Protein AF-A0A2E0PW57-F1 (afdb_monomer_lite)

Radius of gyration: 11.44 Å; chains: 1; bounding box: 30×27×24 Å

Secondary structure (DSSP, 8-state):
-------HHHHHHHHHHHHHTT-HHHHHHHHHHHHT--HHHHHHHHHHHHHHHHTTT-S--

Foldseek 3Di:
DPPDPDDLLLLLLVLVLVVVVPDPVSVVSNVVSVVPDDPVSPVSSVVLNVVCVVVVNPPRD

Structure (mmCIF, N/CA/C/O backbone):
data_AF-A0A2E0PW57-F1
#
_entry.id   AF-A0A2E0PW57-F1
#
loop_
_atom_site.group_PDB
_atom_site.id
_atom_site.type_symbol
_atom_site.label_atom_id
_atom_site.label_alt_id
_atom_site.label_comp_id
_atom_site.label_asym_id
_atom_site.label_entity_id
_atom_site.label_seq_id
_atom_site.pdbx_PDB_ins_code
_atom_site.Cartn_x
_atom_site.Cartn_y
_atom_site.Cartn_z
_atom_site.occupancy
_atom_site.B_iso_or_equiv
_atom_site.auth_seq_id
_atom_site.auth_comp_id
_atom_site.auth_asym_id
_atom_site.auth_atom_id
_atom_site.pdbx_PDB_model_num
ATOM 1 N N . MET A 1 1 ? 17.005 -17.609 2.647 1.00 48.16 1 MET A N 1
ATOM 2 C CA . MET A 1 1 ? 16.734 -16.161 2.621 1.00 48.16 1 MET A CA 1
ATOM 3 C C . MET A 1 1 ? 16.113 -15.897 1.262 1.00 48.16 1 MET A C 1
ATOM 5 O O . MET A 1 1 ? 16.829 -15.898 0.276 1.00 48.16 1 MET A O 1
ATOM 9 N N . THR A 1 2 ? 14.787 -15.918 1.160 1.00 56.47 2 THR A N 1
ATOM 10 C CA . THR A 1 2 ? 14.113 -15.587 -0.101 1.00 56.47 2 THR A CA 1
ATOM 11 C C . THR A 1 2 ? 14.053 -14.073 -0.164 1.00 56.47 2 THR A C 1
ATOM 13 O O . THR A 1 2 ? 13.325 -13.474 0.626 1.00 56.47 2 THR A O 1
ATOM 16 N N . ASP A 1 3 ? 14.860 -13.463 -1.028 1.00 69.38 3 ASP A N 1
ATOM 17 C CA . ASP A 1 3 ? 14.725 -12.042 -1.334 1.00 69.38 3 ASP A CA 1
ATOM 18 C C . ASP A 1 3 ? 13.292 -11.788 -1.805 1.00 69.38 3 ASP A C 1
ATOM 20 O O . ASP A 1 3 ? 12.839 -12.346 -2.808 1.00 69.38 3 ASP A O 1
ATOM 24 N N . ILE A 1 4 ? 12.553 -10.985 -1.043 1.00 71.81 4 ILE A N 1
ATOM 25 C CA . ILE A 1 4 ? 11.253 -10.493 -1.480 1.00 71.81 4 ILE A CA 1
ATOM 26 C C . ILE A 1 4 ? 11.555 -9.366 -2.458 1.00 71.81 4 ILE A C 1
ATOM 28 O O . ILE A 1 4 ? 12.023 -8.299 -2.063 1.00 71.81 4 ILE A O 1
ATOM 32 N N . LEU A 1 5 ? 11.309 -9.620 -3.742 1.00 83.81 5 LEU A N 1
ATOM 33 C CA . LEU A 1 5 ? 11.415 -8.591 -4.767 1.00 83.81 5 LEU A CA 1
ATOM 34 C C . LEU A 1 5 ? 10.460 -7.442 -4.434 1.00 83.81 5 LEU A C 1
ATOM 36 O O . LEU A 1 5 ? 9.306 -7.666 -4.057 1.00 83.81 5 LEU A O 1
ATOM 40 N N . GLN A 1 6 ? 10.944 -6.211 -4.596 1.00 85.69 6 GLN A N 1
ATOM 41 C CA . GLN A 1 6 ? 10.128 -5.016 -4.428 1.00 85.69 6 GLN A CA 1
ATOM 42 C C . GLN A 1 6 ? 8.871 -5.109 -5.303 1.00 85.69 6 GLN A C 1
ATOM 44 O O . GLN A 1 6 ? 8.943 -5.372 -6.505 1.00 85.69 6 GLN A O 1
ATOM 49 N N . ASN A 1 7 ? 7.709 -4.884 -4.688 1.00 91.88 7 ASN A N 1
ATOM 50 C CA . ASN A 1 7 ? 6.424 -4.908 -5.369 1.00 91.88 7 ASN A CA 1
ATOM 51 C C . ASN A 1 7 ? 5.598 -3.676 -4.990 1.00 91.88 7 ASN A C 1
ATOM 53 O O . ASN A 1 7 ? 4.903 -3.654 -3.971 1.00 91.88 7 ASN A O 1
ATOM 57 N N . ASP A 1 8 ? 5.644 -2.661 -5.851 1.00 94.19 8 ASP A N 1
ATOM 58 C CA . ASP A 1 8 ? 4.980 -1.377 -5.597 1.00 94.19 8 ASP A CA 1
ATOM 59 C C . ASP A 1 8 ? 3.451 -1.499 -5.567 1.00 94.19 8 ASP A C 1
ATOM 61 O O . ASP A 1 8 ? 2.783 -0.686 -4.939 1.00 94.19 8 ASP A O 1
ATOM 65 N N . VAL A 1 9 ? 2.876 -2.548 -6.178 1.00 96.25 9 VAL A N 1
ATOM 66 C CA . VAL A 1 9 ? 1.428 -2.808 -6.109 1.00 96.25 9 VAL A CA 1
ATOM 67 C C . VAL A 1 9 ? 1.021 -3.157 -4.677 1.00 96.25 9 VAL A C 1
ATOM 69 O O . VAL A 1 9 ? 0.052 -2.603 -4.159 1.00 96.25 9 VAL A O 1
ATOM 72 N N . ILE A 1 10 ? 1.780 -4.036 -4.019 1.00 95.75 10 ILE A N 1
ATOM 73 C CA . ILE A 1 10 ? 1.522 -4.443 -2.631 1.00 95.75 10 ILE A CA 1
ATOM 74 C C . ILE A 1 10 ? 1.863 -3.315 -1.656 1.00 95.75 10 ILE A C 1
ATOM 76 O O . ILE A 1 10 ? 1.112 -3.075 -0.710 1.00 95.75 10 ILE A O 1
ATOM 80 N N . ALA A 1 11 ? 2.945 -2.574 -1.909 1.00 96.00 11 ALA A N 1
ATOM 81 C CA . ALA A 1 11 ? 3.303 -1.416 -1.095 1.00 96.00 11 ALA A CA 1
ATOM 82 C C . ALA A 1 11 ? 2.206 -0.341 -1.138 1.00 96.00 11 ALA A C 1
ATOM 84 O O . ALA A 1 11 ? 1.679 0.056 -0.096 1.00 96.00 11 ALA A O 1
ATOM 85 N N . HIS A 1 12 ? 1.791 0.073 -2.340 1.00 97.75 12 HIS A N 1
ATOM 86 C CA . HIS A 1 12 ? 0.724 1.053 -2.510 1.00 97.75 12 HIS A CA 1
ATOM 87 C C . HIS A 1 12 ? -0.595 0.569 -1.891 1.00 97.75 12 HIS A C 1
ATOM 89 O O . HIS A 1 12 ? -1.299 1.357 -1.262 1.00 97.75 12 HIS A O 1
ATOM 95 N N . MET A 1 13 ? -0.941 -0.717 -2.031 1.00 98.06 13 MET A N 1
ATOM 96 C CA . MET A 1 13 ? -2.123 -1.305 -1.390 1.00 98.06 13 MET A CA 1
ATOM 97 C C . MET A 1 13 ? -2.122 -1.055 0.125 1.00 98.06 13 MET A C 1
ATOM 99 O O . MET A 1 13 ? -3.083 -0.494 0.656 1.00 98.06 13 MET A O 1
ATOM 103 N N . TRP A 1 14 ? -1.044 -1.429 0.819 1.00 98.00 14 TRP A N 1
ATOM 104 C CA . TRP A 1 14 ? -0.951 -1.267 2.270 1.00 98.00 14 TRP A CA 1
ATOM 105 C C . TRP A 1 14 ? -0.915 0.199 2.700 1.00 98.00 14 TRP A C 1
ATOM 107 O O . TRP A 1 14 ? -1.589 0.566 3.667 1.00 98.00 14 TRP A O 1
ATOM 117 N N . PHE A 1 15 ? -0.206 1.060 1.964 1.00 98.31 15 PHE A N 1
ATOM 118 C CA . PHE A 1 15 ? -0.217 2.495 2.239 1.00 98.31 15 PHE A CA 1
ATOM 119 C C . PHE A 1 15 ? -1.602 3.110 2.038 1.00 98.31 15 PHE A C 1
ATOM 121 O O . PHE A 1 15 ? -2.021 3.923 2.854 1.00 98.31 15 PHE A O 1
ATOM 128 N N . ASN A 1 16 ? -2.362 2.680 1.029 1.00 98.25 16 ASN A N 1
ATOM 129 C CA . ASN A 1 16 ? -3.729 3.149 0.805 1.00 98.25 16 ASN A CA 1
ATOM 130 C C . ASN A 1 16 ? -4.683 2.748 1.944 1.00 98.25 16 ASN A C 1
ATOM 132 O O . ASN A 1 16 ? -5.460 3.574 2.428 1.00 98.25 16 ASN A O 1
ATOM 136 N N . ILE A 1 17 ? -4.597 1.499 2.412 1.00 98.25 17 ILE A N 1
ATOM 137 C CA . ILE A 1 17 ? -5.383 1.021 3.559 1.00 98.25 17 ILE A CA 1
ATOM 1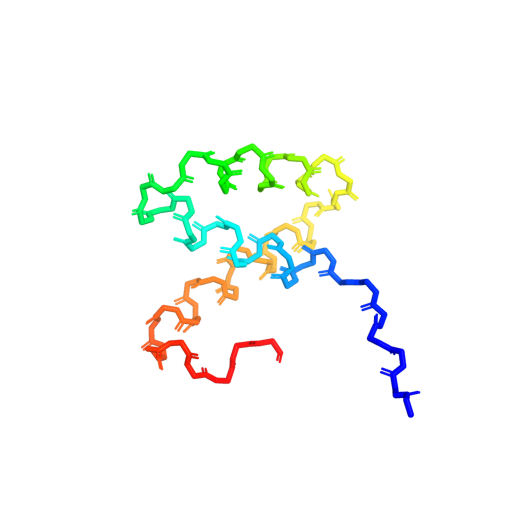38 C C . ILE A 1 17 ? -5.033 1.832 4.812 1.00 98.25 17 ILE A C 1
ATOM 140 O O . ILE A 1 17 ? -5.916 2.351 5.489 1.00 98.25 17 ILE A O 1
ATOM 144 N N . SER A 1 18 ? -3.741 1.985 5.105 1.00 98.12 18 SER A N 1
ATOM 145 C CA . SER A 1 18 ? -3.266 2.713 6.284 1.00 98.12 18 SER A CA 1
ATOM 146 C C . SER A 1 18 ? -3.625 4.206 6.230 1.00 98.12 18 SER A C 1
ATOM 148 O O . SER A 1 18 ? -4.153 4.760 7.193 1.00 98.12 18 SER A O 1
ATOM 150 N N . ALA A 1 19 ? -3.470 4.847 5.071 1.00 98.31 19 ALA A N 1
ATOM 151 C CA . ALA A 1 19 ? -3.892 6.227 4.842 1.00 98.31 19 ALA A CA 1
ATOM 152 C C . ALA A 1 19 ? -5.391 6.428 5.115 1.00 98.31 19 ALA A C 1
ATOM 154 O O . ALA A 1 19 ? -5.781 7.417 5.737 1.00 98.31 19 ALA A O 1
ATOM 155 N N . SER A 1 20 ? -6.223 5.475 4.683 1.00 97.19 20 SER A N 1
ATOM 156 C CA . SER A 1 20 ? -7.675 5.494 4.907 1.00 97.19 20 SER A CA 1
ATOM 157 C C . SER A 1 20 ? -8.051 5.326 6.384 1.00 97.19 20 SER A C 1
ATOM 159 O O . SER A 1 20 ? -9.106 5.792 6.803 1.00 97.19 20 SER A O 1
ATOM 161 N N . ASN A 1 21 ? -7.166 4.725 7.184 1.00 96.75 21 ASN A N 1
ATOM 162 C CA . ASN A 1 21 ? -7.299 4.594 8.636 1.00 96.75 21 ASN A CA 1
ATOM 163 C C . ASN A 1 21 ? -6.699 5.782 9.419 1.00 96.75 21 ASN A C 1
ATOM 165 O O . ASN A 1 21 ? -6.596 5.718 10.641 1.00 96.75 21 ASN A O 1
ATOM 169 N N . GLY A 1 22 ? -6.308 6.867 8.740 1.00 97.19 22 GLY A N 1
ATOM 170 C CA . GLY A 1 22 ? -5.865 8.114 9.377 1.00 97.19 22 GLY A CA 1
ATOM 171 C C . GLY A 1 22 ? -4.357 8.240 9.607 1.00 97.19 22 GLY A C 1
ATOM 172 O O . GLY A 1 22 ? -3.917 9.192 10.248 1.00 97.19 22 GLY A O 1
ATOM 173 N N . TYR A 1 23 ? -3.539 7.326 9.079 1.00 98.00 23 TYR A N 1
ATOM 174 C CA . TYR A 1 23 ? -2.083 7.427 9.197 1.00 98.00 23 TYR A CA 1
ATOM 175 C C . TYR A 1 23 ? -1.510 8.374 8.134 1.00 98.00 23 TYR A C 1
ATOM 177 O O . TYR A 1 23 ? -1.328 7.998 6.976 1.00 98.00 23 TYR A O 1
ATOM 185 N N . GLU A 1 24 ? -1.180 9.604 8.530 1.00 96.94 24 GLU A N 1
ATOM 186 C CA . GLU A 1 24 ? -0.680 10.644 7.614 1.00 96.94 24 GLU A CA 1
ATOM 187 C C . GLU A 1 24 ? 0.609 10.238 6.882 1.00 96.94 24 GLU A C 1
ATOM 189 O O . GLU A 1 24 ? 0.716 10.430 5.673 1.00 96.94 24 GLU A O 1
ATOM 194 N N . THR A 1 25 ? 1.551 9.575 7.561 1.00 97.75 25 THR A N 1
ATOM 195 C CA . THR A 1 25 ? 2.778 9.060 6.924 1.00 97.75 25 THR A CA 1
ATOM 196 C C . THR A 1 25 ? 2.473 8.070 5.796 1.00 97.75 25 THR A C 1
ATOM 198 O O . THR A 1 25 ? 3.184 8.024 4.794 1.00 97.75 25 THR A O 1
ATOM 201 N N . ALA A 1 26 ? 1.389 7.298 5.913 1.00 98.06 26 ALA A N 1
ATOM 202 C CA . ALA A 1 26 ? 0.985 6.373 4.864 1.00 98.06 26 ALA A CA 1
ATOM 203 C C . ALA A 1 26 ? 0.431 7.096 3.630 1.00 98.06 26 ALA A C 1
ATOM 205 O O . ALA A 1 26 ? 0.594 6.582 2.529 1.00 98.06 26 ALA A O 1
ATOM 206 N N . LYS A 1 27 ? -0.155 8.295 3.772 1.00 97.94 27 LYS A N 1
ATOM 207 C CA . LYS A 1 27 ? -0.551 9.116 2.614 1.00 97.94 27 LYS A CA 1
ATOM 208 C C . LYS A 1 27 ? 0.677 9.522 1.806 1.00 97.94 27 LYS A C 1
ATOM 210 O O . LYS A 1 27 ? 0.728 9.245 0.615 1.00 97.94 27 LYS A O 1
ATOM 215 N N . THR A 1 28 ? 1.701 10.067 2.467 1.00 97.69 28 THR A N 1
ATOM 216 C CA . THR A 1 28 ? 2.960 10.450 1.806 1.00 97.69 28 THR A CA 1
ATOM 217 C C . THR A 1 28 ? 3.624 9.261 1.112 1.00 97.69 28 THR A C 1
ATOM 219 O O . THR A 1 28 ? 4.057 9.376 -0.034 1.00 97.69 28 THR A O 1
ATOM 222 N N . ASN A 1 29 ? 3.659 8.097 1.766 1.00 97.06 29 ASN A N 1
ATOM 223 C CA . ASN A 1 29 ? 4.247 6.895 1.177 1.00 97.06 29 ASN A CA 1
ATOM 224 C C . ASN A 1 29 ? 3.4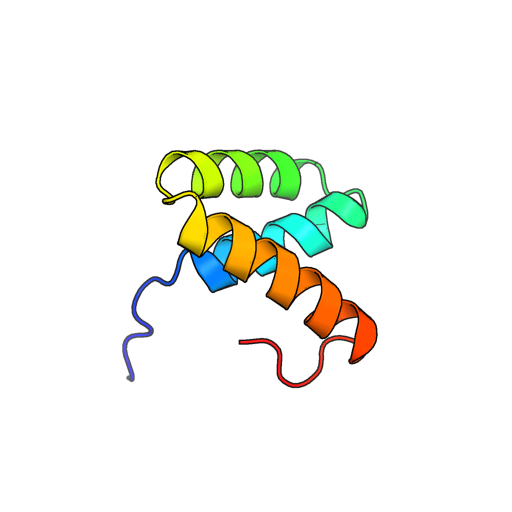12 6.331 0.018 1.00 97.06 29 ASN A C 1
ATOM 226 O O . ASN A 1 29 ? 3.985 5.864 -0.964 1.00 97.06 29 ASN A O 1
ATOM 230 N N . ARG A 1 30 ? 2.075 6.392 0.100 1.00 97.81 30 ARG A N 1
ATOM 231 C CA . ARG A 1 30 ? 1.177 6.019 -1.003 1.00 97.81 30 ARG A CA 1
ATOM 232 C C . ARG A 1 30 ? 1.453 6.891 -2.221 1.00 97.81 30 ARG A C 1
ATOM 234 O O . ARG A 1 30 ? 1.664 6.349 -3.297 1.00 97.81 30 ARG A O 1
ATOM 241 N N . ASP A 1 31 ? 1.482 8.206 -2.031 1.00 97.12 31 ASP A N 1
ATOM 242 C CA . ASP A 1 31 ? 1.657 9.171 -3.118 1.00 97.12 31 ASP A CA 1
ATOM 243 C C . ASP A 1 31 ? 3.052 9.038 -3.755 1.00 97.12 31 ASP A C 1
ATOM 245 O O . ASP A 1 31 ? 3.193 9.124 -4.973 1.00 97.12 31 ASP A O 1
ATOM 249 N N . THR A 1 32 ? 4.072 8.733 -2.944 1.00 95.62 32 THR A N 1
ATOM 250 C CA . THR A 1 32 ? 5.430 8.420 -3.426 1.00 95.62 32 THR A CA 1
ATOM 251 C C . THR A 1 32 ? 5.465 7.113 -4.219 1.00 95.62 32 THR A C 1
ATOM 253 O O . THR A 1 32 ? 6.100 7.043 -5.261 1.00 95.62 32 THR A O 1
ATOM 256 N N . ALA A 1 33 ? 4.777 6.063 -3.764 1.00 94.75 33 ALA A N 1
ATOM 257 C CA . ALA A 1 33 ? 4.691 4.820 -4.528 1.00 94.75 33 ALA A CA 1
ATOM 258 C C . ALA A 1 33 ? 3.907 5.015 -5.839 1.00 94.75 33 ALA A C 1
ATOM 260 O O . ALA A 1 33 ? 4.265 4.438 -6.862 1.00 94.75 33 ALA A O 1
ATOM 261 N N . GLU A 1 34 ? 2.855 5.841 -5.823 1.00 96.81 34 GLU A N 1
ATOM 262 C CA . GLU A 1 34 ? 2.015 6.145 -6.987 1.00 96.81 34 GLU A CA 1
ATOM 263 C C . GLU A 1 34 ? 2.794 6.872 -8.099 1.00 96.81 34 GLU A C 1
ATOM 265 O O . GLU A 1 34 ? 2.484 6.646 -9.269 1.00 96.81 34 GLU A O 1
ATOM 270 N N . SER A 1 35 ? 3.832 7.666 -7.781 1.00 95.19 35 SER A N 1
ATOM 271 C CA . SER A 1 35 ? 4.609 8.416 -8.789 1.00 95.19 35 SER A CA 1
ATOM 272 C C . SER A 1 35 ? 5.395 7.534 -9.760 1.00 95.19 35 SER A C 1
ATOM 274 O O . SER A 1 35 ? 5.611 7.930 -10.903 1.00 95.19 35 SER A O 1
ATOM 276 N N . GLU A 1 36 ? 5.774 6.327 -9.336 1.00 89.50 36 GLU A N 1
ATOM 277 C CA . GLU A 1 36 ? 6.568 5.381 -10.132 1.00 89.50 36 GLU A CA 1
ATOM 278 C C . GLU A 1 36 ? 5.703 4.294 -10.804 1.00 89.50 36 GLU A C 1
ATOM 280 O O . GLU A 1 36 ? 6.209 3.392 -11.479 1.00 89.50 36 GLU A O 1
ATOM 285 N N . MET A 1 37 ? 4.378 4.336 -10.620 1.00 95.81 37 MET A N 1
ATOM 286 C CA . MET A 1 37 ? 3.464 3.292 -11.084 1.00 95.81 37 MET A CA 1
ATOM 287 C C . MET A 1 37 ? 2.759 3.654 -12.392 1.00 95.81 37 MET A C 1
ATOM 289 O O . MET A 1 37 ? 2.255 4.755 -12.591 1.00 95.81 37 MET A O 1
ATOM 293 N N . SER A 1 38 ? 2.603 2.660 -13.270 1.00 97.69 38 SER A N 1
ATOM 294 C CA . SER A 1 38 ? 1.679 2.782 -14.399 1.00 97.69 38 SER A CA 1
ATOM 295 C C . SER A 1 38 ? 0.223 2.778 -13.926 1.00 97.69 38 SER A C 1
ATOM 297 O O . SER A 1 38 ? -0.119 2.166 -12.909 1.00 97.69 38 SER A O 1
ATOM 299 N N . SER A 1 39 ? -0.673 3.370 -14.719 1.00 97.31 39 SER A N 1
ATOM 300 C CA . SER A 1 39 ? -2.109 3.418 -14.407 1.00 97.31 39 SER A CA 1
ATOM 301 C C . SER A 1 39 ? -2.716 2.028 -14.174 1.00 97.31 39 SER A C 1
ATOM 303 O O . SER A 1 39 ? -3.559 1.863 -13.296 1.00 97.31 39 SER A O 1
ATOM 305 N N . ALA A 1 40 ? -2.255 1.009 -14.908 1.00 97.88 40 ALA A N 1
ATOM 306 C CA . ALA A 1 40 ? -2.708 -0.371 -14.735 1.00 97.88 40 ALA A CA 1
ATOM 307 C C . ALA A 1 40 ? -2.280 -0.961 -13.381 1.00 97.88 40 ALA A C 1
ATOM 309 O O . ALA A 1 40 ? -3.084 -1.586 -12.689 1.00 97.88 40 ALA A O 1
ATOM 310 N N . ARG A 1 41 ? -1.027 -0.729 -12.967 1.00 97.50 41 ARG A N 1
ATOM 311 C CA . ARG A 1 41 ? -0.519 -1.187 -11.664 1.00 97.50 41 ARG A CA 1
ATOM 312 C C . ARG A 1 41 ? -1.216 -0.467 -10.515 1.00 97.50 41 ARG A C 1
ATOM 314 O O . ARG A 1 41 ? -1.557 -1.096 -9.517 1.00 97.50 41 ARG A O 1
ATOM 321 N N . LEU A 1 42 ? -1.469 0.828 -10.672 1.00 98.12 42 LEU A N 1
ATOM 322 C CA . LEU A 1 42 ? -2.187 1.637 -9.696 1.00 98.12 42 LEU A CA 1
ATOM 323 C C . LEU A 1 42 ? -3.639 1.173 -9.521 1.00 98.12 42 LEU A C 1
ATOM 325 O O . LEU A 1 42 ? -4.104 1.000 -8.394 1.00 98.12 42 LEU A O 1
ATOM 329 N N . ALA A 1 43 ? -4.346 0.930 -10.629 1.00 98.12 43 ALA A N 1
ATOM 330 C CA . ALA A 1 43 ? -5.692 0.367 -10.601 1.00 98.12 43 ALA A CA 1
ATOM 331 C C . ALA A 1 43 ? -5.700 -0.984 -9.876 1.00 98.12 43 ALA A C 1
ATOM 333 O O . ALA A 1 43 ? -6.542 -1.207 -9.005 1.00 98.12 43 ALA A O 1
ATOM 334 N N . LYS A 1 44 ? -4.704 -1.839 -10.152 1.00 97.62 44 LYS A N 1
ATOM 335 C CA . LYS A 1 44 ? -4.571 -3.128 -9.473 1.00 97.62 44 LYS A CA 1
ATOM 336 C C . LYS A 1 44 ? -4.337 -2.983 -7.968 1.00 97.62 44 LYS A C 1
ATOM 338 O O . LYS A 1 44 ? -4.966 -3.693 -7.190 1.00 97.62 44 LYS A O 1
ATOM 343 N N . ALA A 1 45 ? -3.485 -2.052 -7.542 1.00 97.88 45 ALA A N 1
ATOM 344 C CA . ALA A 1 45 ? -3.232 -1.798 -6.123 1.00 97.88 45 ALA A CA 1
ATOM 345 C C . ALA A 1 45 ? -4.484 -1.292 -5.388 1.00 97.88 45 ALA A C 1
ATOM 347 O O . ALA A 1 45 ? -4.756 -1.704 -4.260 1.00 97.88 45 ALA A O 1
ATOM 348 N N . LYS A 1 46 ? -5.266 -0.412 -6.030 1.00 97.88 46 LYS A N 1
ATOM 349 C CA . LYS A 1 46 ? -6.532 0.108 -5.486 1.00 97.88 46 LYS A CA 1
ATOM 350 C C . LYS A 1 46 ? -7.598 -0.995 -5.390 1.00 97.88 46 LYS A C 1
ATOM 352 O O . LYS A 1 46 ? -8.275 -1.082 -4.368 1.00 97.88 46 LYS A O 1
ATOM 357 N N . GLU A 1 47 ? -7.704 -1.867 -6.395 1.00 98.19 47 GLU A N 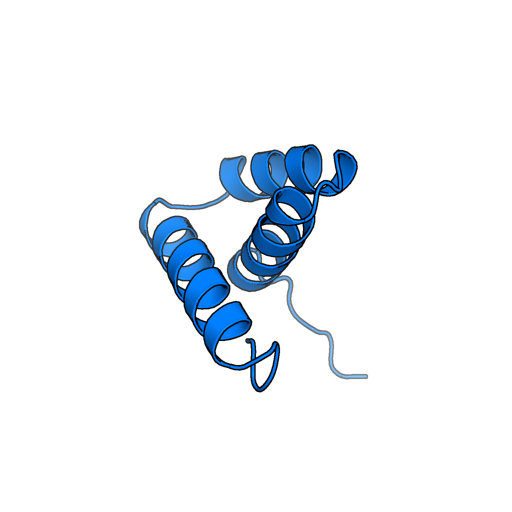1
ATOM 358 C CA . GLU A 1 47 ? -8.584 -3.046 -6.366 1.00 98.19 47 GLU A CA 1
ATOM 359 C C . GLU A 1 47 ? -8.206 -4.011 -5.231 1.00 98.19 47 GLU A C 1
ATOM 361 O O . GLU A 1 47 ? -9.059 -4.368 -4.417 1.00 98.19 47 GLU A O 1
ATOM 366 N N . LEU A 1 48 ? -6.922 -4.370 -5.129 1.00 97.88 48 LEU A N 1
ATOM 367 C CA . LEU A 1 48 ? -6.415 -5.249 -4.074 1.00 97.88 48 LEU A CA 1
ATOM 368 C C . LEU A 1 48 ? -6.655 -4.667 -2.677 1.00 97.88 48 LEU A C 1
ATOM 370 O O . LEU A 1 48 ? -7.010 -5.406 -1.765 1.00 97.88 48 LEU A O 1
ATOM 374 N N . ALA A 1 49 ? -6.534 -3.347 -2.501 1.00 97.88 49 ALA A N 1
ATOM 375 C CA . ALA A 1 49 ? -6.814 -2.705 -1.216 1.00 97.88 49 ALA A CA 1
ATOM 376 C C . ALA A 1 49 ? -8.277 -2.898 -0.791 1.00 97.88 49 ALA A C 1
ATOM 378 O O . ALA A 1 49 ? -8.550 -3.245 0.359 1.00 97.88 49 ALA A O 1
ATOM 379 N N . LEU A 1 50 ? -9.217 -2.726 -1.727 1.00 97.56 50 LEU A N 1
ATOM 380 C CA . LEU A 1 50 ? -10.643 -2.957 -1.481 1.00 97.56 50 LEU A CA 1
ATOM 381 C C . LEU A 1 50 ? -10.929 -4.426 -1.156 1.00 97.56 50 LEU A C 1
ATOM 383 O O . LEU A 1 50 ? -11.698 -4.715 -0.239 1.00 97.56 50 LEU A O 1
ATOM 387 N N . GLU A 1 51 ? -10.329 -5.355 -1.899 1.00 97.69 51 GLU A N 1
ATOM 388 C CA . GLU A 1 51 ? -10.463 -6.792 -1.655 1.00 97.69 51 GLU A CA 1
ATOM 389 C C . GLU A 1 51 ? -9.912 -7.183 -0.280 1.00 97.69 51 GLU A C 1
ATOM 391 O O . GLU A 1 51 ? -10.579 -7.884 0.482 1.00 97.69 51 GLU A O 1
ATOM 396 N N . CYS A 1 52 ? -8.735 -6.668 0.065 1.00 97.69 52 CYS A N 1
ATOM 397 C CA . CYS A 1 52 ? -8.066 -6.938 1.325 1.00 97.69 52 CYS A CA 1
ATOM 398 C C . CYS A 1 52 ? -8.917 -6.494 2.521 1.00 97.69 52 CYS A C 1
ATOM 400 O O . CYS A 1 52 ? -9.135 -7.270 3.452 1.00 97.69 52 CYS A O 1
ATOM 402 N N . VAL A 1 53 ? -9.488 -5.286 2.469 1.00 97.56 53 VAL A N 1
ATOM 403 C CA . VAL A 1 53 ? -10.410 -4.801 3.508 1.00 97.56 53 VAL A CA 1
ATOM 404 C C . VAL A 1 53 ? -11.656 -5.691 3.596 1.00 97.56 53 VAL A C 1
ATOM 406 O O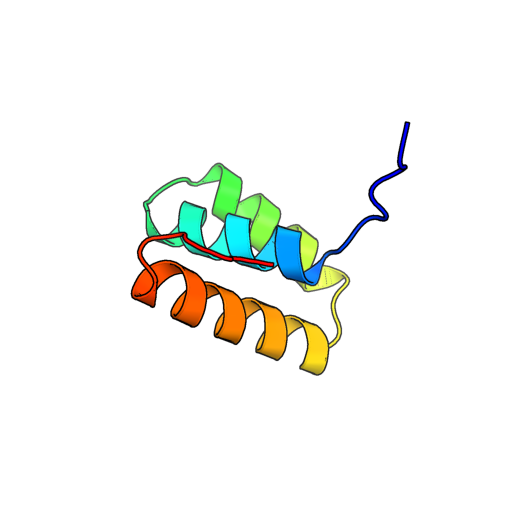 . VAL A 1 53 ? -12.030 -6.103 4.692 1.00 97.56 53 VAL A O 1
ATOM 409 N N . LYS A 1 54 ? -12.267 -6.069 2.461 1.00 97.69 54 LYS A N 1
ATOM 410 C CA . LYS A 1 54 ? -13.435 -6.977 2.434 1.00 97.69 54 LYS A CA 1
ATOM 411 C C . LYS A 1 54 ? -13.141 -8.347 3.049 1.00 97.69 54 LYS A C 1
ATOM 413 O O . LYS A 1 54 ? -14.021 -8.944 3.664 1.00 97.69 54 LYS A O 1
ATOM 418 N N . LYS A 1 55 ? -11.913 -8.845 2.895 1.00 97.06 55 LYS A N 1
ATOM 419 C CA . LYS A 1 55 ? -11.449 -10.121 3.457 1.00 97.06 55 LYS A CA 1
ATOM 420 C C . LYS A 1 55 ? -10.994 -10.022 4.916 1.00 97.06 55 LYS A C 1
ATOM 422 O O . LYS A 1 55 ? -10.487 -11.007 5.452 1.00 97.06 55 LYS A O 1
ATOM 427 N N . ASN A 1 56 ? -11.170 -8.876 5.580 1.00 96.69 56 ASN A N 1
ATOM 428 C CA . ASN A 1 56 ? -10.610 -8.611 6.909 1.00 96.69 56 ASN A CA 1
ATOM 429 C C . ASN A 1 56 ? -9.093 -8.857 6.952 1.00 96.69 56 ASN A C 1
ATOM 431 O O . ASN A 1 56 ? -8.583 -9.504 7.866 1.00 96.69 56 ASN A O 1
ATOM 435 N N . TYR A 1 57 ? -8.389 -8.355 5.938 1.00 95.38 57 TYR A N 1
ATOM 436 C CA . TYR A 1 57 ? -6.931 -8.383 5.808 1.00 95.38 57 TYR A CA 1
ATOM 437 C C . TYR A 1 57 ? -6.311 -9.777 5.629 1.00 95.38 57 TYR A C 1
ATOM 439 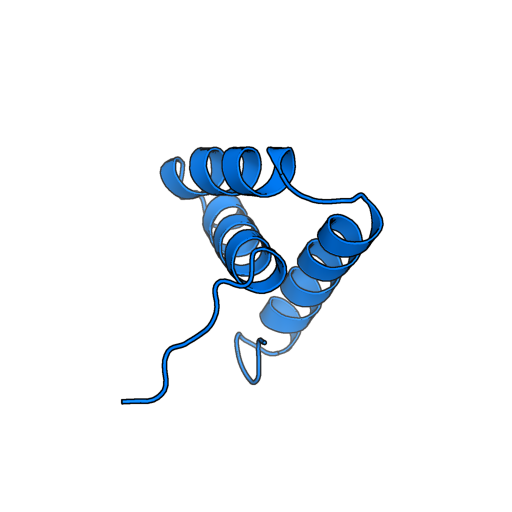O O . TYR A 1 57 ? -5.115 -9.959 5.848 1.00 95.38 57 TYR A O 1
ATOM 447 N N . LYS A 1 58 ? -7.114 -10.766 5.226 1.00 94.38 58 LYS A N 1
ATOM 448 C CA . LYS A 1 58 ? -6.651 -12.124 4.920 1.00 94.38 58 LYS A CA 1
ATOM 449 C C . LYS A 1 58 ? -6.322 -12.266 3.439 1.00 94.38 58 LYS A C 1
ATOM 451 O O . LYS A 1 58 ? -7.056 -11.748 2.598 1.00 94.38 58 LYS A O 1
ATOM 456 N N . ASP 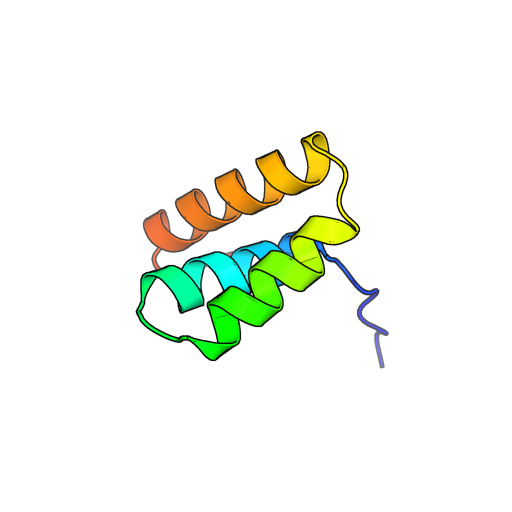A 1 59 ? -5.254 -13.008 3.152 1.00 91.31 59 ASP A N 1
ATOM 457 C CA . ASP A 1 59 ? -4.800 -13.349 1.797 1.00 91.31 59 ASP A CA 1
ATOM 458 C C . ASP A 1 59 ? -4.635 -12.115 0.893 1.00 91.31 59 ASP A C 1
ATOM 460 O O . ASP A 1 59 ? -5.134 -12.064 -0.233 1.00 91.31 59 ASP A O 1
ATOM 464 N N . CYS A 1 60 ? -3.976 -11.085 1.431 1.00 89.81 60 CYS A N 1
ATOM 465 C CA . CYS A 1 60 ? -3.705 -9.840 0.728 1.00 89.81 60 CYS A CA 1
ATOM 466 C C . CYS A 1 60 ? -2.298 -9.844 0.131 1.00 89.81 60 CYS A C 1
ATOM 468 O O . CYS A 1 60 ? -1.330 -9.580 0.848 1.00 89.81 60 CYS A O 1
ATOM 470 N N . GLY A 1 61 ? -2.220 -10.052 -1.183 1.00 80.81 61 GLY A N 1
ATOM 471 C CA . GLY A 1 61 ? -0.967 -10.017 -1.939 1.00 80.81 61 GLY A CA 1
ATOM 472 C C . GLY A 1 61 ? -0.341 -11.379 -2.148 1.00 80.81 61 GLY A C 1
ATOM 473 O O . GLY A 1 61 ? -0.027 -12.044 -1.140 1.00 80.81 61 GLY A O 1
#

Sequence (61 aa):
MTDILQNDVIAHMWFNISASNGYETAKTNRDTAESEMSSARLAKAKELALECVKKNYKDCG

pLDDT: mean 93.76, std 9.56, range [48.16, 98.31]